Protein AF-A0A949X809-F1 (afdb_monomer_li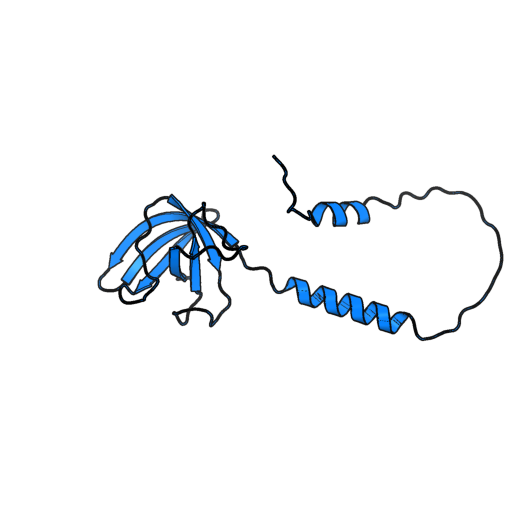te)

pLDDT: mean 71.11, std 20.95, range [29.67, 95.75]

Radius of gyration: 24.93 Å; chains: 1; bounding box: 48×77×32 Å

Secondary structure (DSSP, 8-state):
--------HHHHHHHHHS------------------TTHHHHHHHHHHHHHHGGG---EEEEEEEEEEEEETTEEEEEEEETTEEEEEEEETTSTT---PPSEEEEEEEPPTT-SSSSSEEEEEEETTS-GGGTPPPSEEEEEE--

Foldseek 3Di:
DDDDDPPPVVVVVVVVPPPDDDDDDDDDDDDDDDDDPDPVVVVVVVVVVVVVVVVPPFDKFKKWFDDWDDDPQKIWTWIAGPNDTWIWIDGNPDPFDDGDDTGMWMKTFDPQPDDDDNARKIFTHHPPADVVVVGDTNGITHTDDD

Sequence (146 aa):
MGTLSGFDWWRVIALLVTGVTATSLKPANNQVGSHGEGCMKKIVLIFSLLAAAQLMAVEKSTVTVKNTSVSGTEILVVIQESGKSLELQCTKDAPNCKSPQPGSYWMVRLPKNHGYYDCANVDLYSQTADPENGGKAFAEYCLNEK

Structure (mmCIF, N/CA/C/O backbone):
data_AF-A0A949X809-F1
#
_entry.id   AF-A0A949X809-F1
#
loop_
_atom_site.group_PDB
_atom_site.id
_atom_site.type_symbol
_atom_site.label_atom_id
_atom_site.label_alt_id
_atom_site.label_comp_id
_atom_site.label_asym_id
_atom_site.label_entity_id
_atom_site.label_seq_id
_atom_site.pdbx_PDB_ins_code
_atom_site.Cartn_x
_atom_site.Cartn_y
_atom_site.Cartn_z
_atom_site.occupancy
_atom_site.B_iso_or_equiv
_atom_site.auth_seq_id
_atom_site.auth_comp_id
_atom_site.auth_asym_id
_atom_site.auth_atom_id
_atom_site.pdbx_PDB_model_num
ATOM 1 N N . MET A 1 1 ? -27.477 -6.790 -18.418 1.00 39.94 1 MET A N 1
ATOM 2 C CA . MET A 1 1 ? -27.568 -7.592 -17.179 1.00 39.94 1 MET A CA 1
ATOM 3 C C . MET A 1 1 ? -27.137 -9.014 -17.490 1.00 39.94 1 MET A C 1
ATOM 5 O O . MET A 1 1 ? -27.673 -9.585 -18.428 1.00 39.94 1 MET A O 1
ATOM 9 N N . GLY A 1 2 ? -26.174 -9.557 -16.749 1.00 34.47 2 GLY A N 1
ATOM 10 C CA . GLY A 1 2 ? -25.698 -10.932 -16.919 1.00 34.47 2 GLY A CA 1
ATOM 11 C C . GLY A 1 2 ? -24.436 -11.168 -16.096 1.00 34.47 2 GLY A C 1
ATOM 12 O O . GLY A 1 2 ? -23.334 -11.061 -16.614 1.00 34.47 2 GLY A O 1
ATOM 13 N N . THR A 1 3 ? -24.607 -11.396 -14.796 1.00 38.44 3 THR A N 1
ATOM 14 C CA . THR A 1 3 ? -23.545 -11.717 -13.835 1.00 38.44 3 THR A CA 1
ATOM 15 C C . THR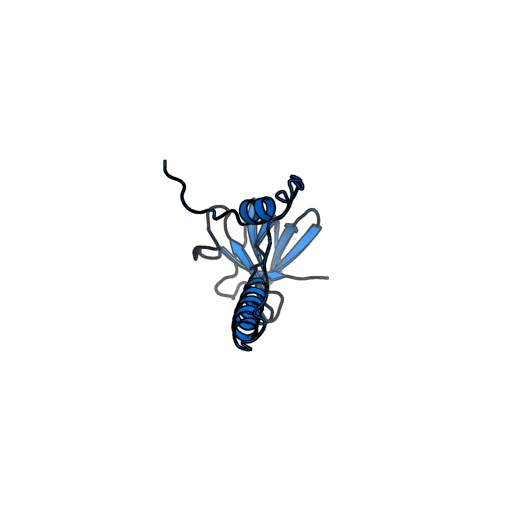 A 1 3 ? -23.171 -13.195 -13.946 1.00 38.44 3 THR A C 1
ATOM 17 O O . THR A 1 3 ? -23.966 -14.056 -13.573 1.00 38.44 3 THR A O 1
ATOM 20 N N . LEU A 1 4 ? -21.965 -13.491 -14.424 1.00 44.59 4 LEU A N 1
ATOM 21 C CA . LEU A 1 4 ? -21.345 -14.815 -14.342 1.00 44.59 4 LEU A CA 1
ATOM 22 C C . LEU A 1 4 ? -19.877 -14.645 -13.946 1.00 44.59 4 LEU A C 1
ATOM 24 O O . LEU A 1 4 ? -19.006 -14.652 -14.804 1.00 44.59 4 LEU A O 1
ATOM 28 N N . SER A 1 5 ? -19.605 -14.482 -12.654 1.00 43.25 5 SER A N 1
ATOM 29 C CA . SER A 1 5 ? -18.285 -14.762 -12.071 1.00 43.25 5 SER A CA 1
ATOM 30 C C . SER A 1 5 ? -18.372 -14.619 -10.557 1.00 43.25 5 SER A C 1
ATOM 32 O O . SER A 1 5 ? -18.262 -13.533 -9.996 1.00 43.25 5 SER A O 1
ATOM 34 N N . GLY A 1 6 ? -18.634 -15.741 -9.908 1.00 40.66 6 GLY A N 1
ATOM 35 C CA . GLY A 1 6 ? -18.692 -15.869 -8.463 1.00 40.66 6 GLY A CA 1
ATOM 36 C C . GLY A 1 6 ? -18.969 -17.326 -8.166 1.00 40.66 6 GLY A C 1
ATOM 37 O O . GLY A 1 6 ? -20.095 -17.693 -7.844 1.00 40.66 6 GLY A O 1
ATOM 38 N N . PHE A 1 7 ? -17.975 -18.185 -8.398 1.00 49.03 7 PHE A N 1
ATOM 39 C CA . PHE A 1 7 ? -18.030 -19.552 -7.897 1.00 49.03 7 PHE A CA 1
ATOM 40 C C . PHE A 1 7 ? -17.928 -19.453 -6.371 1.00 49.03 7 PHE A C 1
ATOM 42 O O . PHE A 1 7 ? -16.845 -19.394 -5.797 1.00 49.03 7 PHE A O 1
ATOM 49 N N . ASP A 1 8 ? -19.091 -19.314 -5.739 1.00 47.00 8 ASP A N 1
ATOM 50 C CA . ASP A 1 8 ? -19.265 -19.166 -4.302 1.00 47.00 8 ASP A CA 1
ATOM 51 C C . ASP A 1 8 ? -18.932 -20.503 -3.628 1.00 47.00 8 ASP A C 1
ATOM 53 O O . ASP A 1 8 ? -19.775 -21.385 -3.439 1.00 47.00 8 ASP A O 1
ATOM 57 N N . TRP A 1 9 ? -17.645 -20.683 -3.336 1.00 45.09 9 TRP A N 1
ATOM 58 C CA . TRP A 1 9 ? -17.099 -21.897 -2.731 1.00 45.09 9 TRP A CA 1
ATOM 59 C C . TRP A 1 9 ? -17.728 -22.173 -1.351 1.00 45.09 9 TRP A C 1
ATOM 61 O O . TRP A 1 9 ? -17.815 -23.326 -0.921 1.00 45.09 9 TRP A O 1
ATOM 71 N N . TRP A 1 10 ? -18.272 -21.146 -0.687 1.00 48.88 10 TRP A N 1
ATOM 72 C CA . TRP A 1 10 ? -18.984 -21.287 0.583 1.00 48.88 10 TRP A CA 1
ATOM 73 C C . TRP A 1 10 ? -20.288 -22.083 0.436 1.00 48.88 10 TRP A C 1
ATOM 75 O O . TRP A 1 10 ? -20.605 -22.913 1.293 1.00 48.88 10 TRP A O 1
ATOM 85 N N . ARG A 1 11 ? -21.021 -21.925 -0.678 1.00 51.00 11 ARG A N 1
ATOM 86 C CA . ARG A 1 11 ? -22.224 -22.741 -0.941 1.00 51.00 11 ARG A CA 1
ATOM 87 C C . ARG A 1 11 ? -21.899 -24.209 -1.211 1.00 51.00 11 ARG A C 1
ATOM 89 O O . ARG A 1 11 ? -22.687 -25.077 -0.840 1.00 51.00 11 ARG A O 1
ATOM 96 N N . VAL A 1 12 ? -20.744 -24.497 -1.810 1.00 52.47 12 VAL A N 1
ATOM 97 C CA . VAL A 1 12 ? -20.304 -25.877 -2.083 1.00 52.47 12 VAL A CA 1
ATOM 98 C C . VAL A 1 12 ? -19.894 -26.584 -0.786 1.00 52.47 12 VAL A C 1
ATOM 100 O O . VAL A 1 12 ? -20.235 -27.746 -0.580 1.00 52.47 12 VAL A O 1
ATOM 103 N N . ILE A 1 13 ? -19.249 -25.865 0.139 1.00 52.84 13 ILE A N 1
ATOM 104 C CA . ILE A 1 13 ? -18.904 -26.388 1.471 1.00 52.84 13 ILE A CA 1
ATOM 105 C C . ILE A 1 13 ? -20.168 -26.602 2.323 1.00 52.84 13 ILE A C 1
ATOM 107 O O . ILE A 1 13 ? -20.297 -27.637 2.973 1.00 52.84 13 ILE A O 1
ATOM 111 N N . ALA A 1 14 ? -21.146 -25.691 2.272 1.00 49.22 14 ALA A N 1
ATOM 112 C CA . ALA A 1 14 ? -22.399 -25.828 3.022 1.00 49.22 14 ALA A CA 1
ATOM 113 C C . ALA A 1 14 ? -23.230 -27.066 2.617 1.00 49.22 14 ALA A C 1
ATOM 115 O O . ALA A 1 14 ? -23.888 -27.673 3.468 1.00 49.22 14 ALA A O 1
ATOM 116 N N . LEU A 1 15 ? -23.161 -27.482 1.345 1.00 47.41 15 LEU A N 1
ATOM 117 C CA . LEU A 1 15 ? -23.829 -28.694 0.849 1.00 47.41 15 LEU A CA 1
ATOM 118 C C . LEU A 1 15 ? -23.185 -29.994 1.353 1.00 47.41 15 LEU A C 1
ATOM 120 O O . LEU A 1 15 ? -23.872 -31.007 1.452 1.00 47.41 15 LEU A O 1
ATOM 124 N N . LEU A 1 16 ? -21.902 -29.975 1.725 1.00 46.81 16 LEU A N 1
ATOM 125 C CA . LEU A 1 16 ? -21.219 -31.149 2.279 1.00 46.81 16 LEU A CA 1
ATOM 126 C C . LEU A 1 16 ? -21.463 -31.329 3.786 1.00 46.81 16 LEU A C 1
ATOM 128 O O . LEU A 1 16 ? -21.304 -32.433 4.297 1.00 46.81 16 LEU A O 1
ATOM 132 N N . VAL A 1 17 ? -21.888 -30.279 4.500 1.00 49.47 17 VAL A N 1
ATOM 133 C CA . VAL A 1 17 ? -22.049 -30.310 5.968 1.00 49.47 17 VAL A CA 1
ATOM 134 C C . VAL A 1 17 ? -23.477 -30.668 6.416 1.00 49.47 17 VAL A C 1
ATOM 136 O O . VAL A 1 17 ? -23.666 -31.118 7.541 1.00 49.47 17 VAL A O 1
ATOM 139 N N . THR A 1 18 ? -24.500 -30.542 5.562 1.00 48.81 18 THR A N 1
ATOM 140 C CA . THR A 1 18 ? -25.918 -30.696 5.976 1.00 48.81 18 THR A CA 1
ATOM 141 C C . THR A 1 18 ? -26.609 -32.002 5.554 1.00 48.81 18 THR A C 1
ATOM 143 O O . THR A 1 18 ? -27.812 -32.154 5.753 1.00 48.81 18 THR A O 1
ATOM 146 N N . GLY A 1 19 ? -25.879 -32.983 5.019 1.00 47.62 19 GLY A N 1
ATOM 147 C CA . GLY A 1 19 ? -26.477 -34.102 4.282 1.00 47.62 19 GLY A CA 1
ATOM 148 C C . GLY A 1 19 ? -26.340 -35.514 4.858 1.00 47.62 19 GLY A C 1
ATOM 149 O O . GLY A 1 19 ? -26.201 -36.428 4.056 1.00 47.62 19 GLY A O 1
ATOM 150 N N . VAL A 1 20 ? -26.373 -35.749 6.177 1.00 41.28 20 VAL A N 1
ATOM 151 C CA . VAL A 1 20 ? -26.570 -37.117 6.719 1.00 41.28 20 VAL A CA 1
ATOM 152 C C . VAL A 1 20 ? -27.483 -37.081 7.949 1.00 41.28 20 VAL A C 1
ATOM 154 O O . VAL A 1 20 ? -27.028 -37.123 9.088 1.00 41.28 20 VAL A O 1
ATOM 157 N N . THR A 1 21 ? -28.798 -37.020 7.732 1.00 40.56 21 THR A N 1
ATOM 158 C CA . THR A 1 21 ? -29.759 -37.563 8.705 1.00 40.56 21 THR A CA 1
ATOM 159 C C . THR A 1 21 ? -30.198 -38.933 8.209 1.00 40.56 21 THR A C 1
ATOM 161 O O . THR A 1 21 ? -30.723 -39.096 7.109 1.00 40.56 21 THR A O 1
ATOM 164 N N . ALA A 1 22 ? -29.872 -39.941 9.014 1.00 38.03 22 ALA A N 1
ATOM 165 C CA . ALA A 1 22 ? -30.079 -41.347 8.732 1.00 38.03 22 ALA A CA 1
ATOM 166 C C . ALA A 1 22 ? -31.566 -41.666 8.518 1.00 38.03 22 ALA A C 1
ATOM 168 O O . ALA A 1 22 ?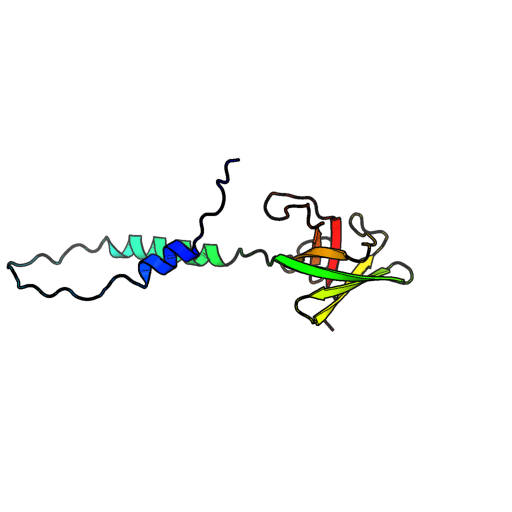 -32.370 -41.582 9.446 1.00 38.03 22 ALA A O 1
ATOM 169 N N . THR A 1 23 ? -31.924 -42.100 7.311 1.00 37.97 23 THR A N 1
ATOM 170 C CA . THR A 1 23 ? -33.149 -42.870 7.080 1.00 37.97 23 THR A CA 1
ATOM 171 C C . THR A 1 23 ? -32.810 -44.354 7.191 1.00 37.97 23 THR A C 1
ATOM 173 O O . THR A 1 23 ? -32.101 -44.933 6.373 1.00 37.97 23 THR A O 1
ATOM 176 N N . SER A 1 24 ? -33.294 -44.948 8.279 1.00 45.53 24 SER A N 1
ATOM 177 C CA . SER A 1 24 ? -33.398 -46.388 8.505 1.00 45.53 24 SER A CA 1
ATOM 178 C C . SER A 1 24 ? -34.240 -47.042 7.405 1.00 45.53 24 SER A C 1
ATOM 180 O O . SER A 1 24 ? -35.326 -46.536 7.143 1.00 45.53 24 SER A O 1
ATOM 182 N N . LEU A 1 25 ? -33.767 -48.152 6.812 1.00 36.22 25 LEU A N 1
ATOM 183 C CA . LEU A 1 25 ? -34.560 -49.314 6.357 1.00 36.22 25 LEU A CA 1
ATOM 184 C C . LEU A 1 25 ? -33.642 -50.457 5.839 1.00 36.22 25 LEU A C 1
ATOM 186 O O . LEU A 1 25 ? -33.082 -50.377 4.757 1.00 36.22 25 LEU A O 1
ATOM 190 N N . LYS A 1 26 ? -33.505 -51.489 6.690 1.00 29.67 26 LYS A N 1
ATOM 191 C CA . LYS A 1 26 ? -33.379 -52.966 6.514 1.00 29.67 26 LYS A CA 1
ATOM 192 C C . LYS A 1 26 ? -32.607 -53.607 5.307 1.00 29.67 26 LYS A C 1
ATOM 194 O O . LYS A 1 26 ? -32.703 -53.127 4.188 1.00 29.67 26 LYS A O 1
ATOM 199 N N . PRO A 1 27 ? -31.887 -54.747 5.505 1.00 50.12 27 PRO A N 1
ATOM 200 C CA . PRO A 1 27 ? -30.756 -55.172 4.672 1.00 50.12 27 PRO A CA 1
ATOM 201 C C . PRO A 1 27 ? -31.074 -56.263 3.627 1.00 50.12 27 PRO A C 1
ATOM 203 O O . PRO A 1 27 ? -31.945 -57.105 3.833 1.00 50.12 27 PRO A O 1
ATOM 206 N N . ALA A 1 28 ? -30.257 -56.319 2.571 1.00 35.88 28 ALA A N 1
ATOM 207 C CA . ALA A 1 28 ? -30.016 -57.493 1.723 1.00 35.88 28 ALA A CA 1
ATOM 208 C C . ALA A 1 28 ? -28.531 -57.447 1.309 1.00 35.88 28 ALA A C 1
ATOM 210 O O . ALA A 1 28 ? -28.088 -56.497 0.680 1.00 35.88 28 ALA A O 1
ATOM 211 N N . ASN A 1 29 ? -27.681 -58.238 1.956 1.00 39.69 29 ASN A N 1
ATOM 212 C CA . ASN A 1 29 ? -27.268 -59.584 1.557 1.00 39.69 29 ASN A CA 1
ATOM 213 C C . ASN A 1 29 ? -26.161 -59.599 0.481 1.00 39.69 29 ASN A C 1
ATOM 215 O O . ASN A 1 29 ? -26.359 -59.188 -0.654 1.00 39.69 29 ASN A O 1
ATOM 219 N N . ASN A 1 30 ? -25.066 -60.242 0.890 1.00 39.72 30 ASN A N 1
ATOM 220 C CA . ASN A 1 30 ? -24.091 -60.997 0.109 1.00 39.72 30 ASN A CA 1
ATOM 221 C C . ASN A 1 30 ? -22.783 -60.339 -0.381 1.00 39.72 30 ASN A C 1
ATOM 223 O O . ASN A 1 30 ? -22.659 -59.883 -1.508 1.00 39.72 30 ASN A O 1
ATOM 227 N N . GLN A 1 31 ? -21.796 -60.432 0.521 1.00 42.25 31 GLN A N 1
ATOM 228 C CA . GLN A 1 31 ? -20.474 -61.064 0.360 1.00 42.25 31 GLN A CA 1
ATOM 229 C C . GLN A 1 31 ? -19.486 -60.544 -0.706 1.00 42.25 31 GLN A C 1
ATOM 231 O O . GLN A 1 31 ? -19.652 -60.725 -1.904 1.00 42.25 31 GLN A O 1
ATOM 236 N N . VAL A 1 32 ? -18.339 -60.132 -0.148 1.00 36.09 32 VAL A N 1
ATOM 237 C CA . VAL A 1 32 ? -16.974 -60.585 -0.486 1.00 36.09 32 VAL A CA 1
ATOM 238 C C . VAL A 1 32 ? -16.315 -60.024 -1.740 1.00 36.09 32 VAL A C 1
ATOM 240 O O . VAL A 1 32 ? -16.704 -60.291 -2.869 1.00 36.09 32 VAL A O 1
ATOM 243 N N . GLY A 1 33 ? -15.178 -59.362 -1.503 1.00 32.62 33 GLY A N 1
ATOM 244 C CA . GLY A 1 33 ? -14.162 -59.146 -2.526 1.00 32.62 33 GLY A CA 1
ATOM 245 C C . GLY A 1 33 ? -13.176 -58.027 -2.214 1.00 32.62 33 GLY A C 1
ATOM 246 O O . GLY A 1 33 ? -13.011 -57.125 -3.023 1.00 32.62 33 GLY A O 1
ATOM 247 N N . SER A 1 34 ? -12.523 -58.060 -1.049 1.00 47.94 34 SER A N 1
ATOM 248 C CA . SER A 1 34 ? -11.303 -57.276 -0.825 1.00 47.94 34 SER A CA 1
ATOM 249 C C . SER A 1 34 ? -10.152 -57.921 -1.600 1.00 47.94 34 SER A C 1
ATOM 251 O O . SER A 1 34 ? -9.750 -59.016 -1.222 1.00 47.94 34 SER A O 1
ATOM 253 N N . HIS A 1 35 ? -9.646 -57.275 -2.658 1.00 36.97 35 HIS A N 1
ATOM 254 C CA . HIS A 1 35 ? -8.212 -57.213 -2.991 1.00 36.97 35 HIS A CA 1
ATOM 255 C C . HIS A 1 35 ? -7.968 -56.303 -4.207 1.00 36.97 35 HIS A C 1
ATOM 257 O O . HIS A 1 35 ? -8.594 -56.483 -5.249 1.00 36.97 35 HIS A O 1
ATOM 263 N N . GLY A 1 36 ? -7.032 -55.354 -4.106 1.00 37.69 36 GLY A N 1
ATOM 264 C CA . GLY A 1 36 ? -6.594 -54.565 -5.261 1.00 37.69 36 GLY A CA 1
ATOM 265 C C . GLY A 1 36 ? -5.944 -53.234 -4.902 1.00 37.69 36 GLY A C 1
ATOM 266 O O . GLY A 1 36 ? -6.497 -52.166 -5.160 1.00 37.69 36 GLY A O 1
ATOM 267 N N . GLU A 1 37 ? -4.771 -53.296 -4.286 1.00 47.31 37 GLU A N 1
ATOM 268 C CA . GLU A 1 37 ? -3.907 -52.174 -3.922 1.00 47.31 37 GLU A CA 1
ATOM 269 C C . GLU A 1 37 ? -3.580 -51.272 -5.133 1.00 47.31 37 GLU A C 1
ATOM 271 O O . GLU A 1 37 ? -2.628 -51.489 -5.874 1.00 47.31 37 GLU A O 1
ATOM 276 N N . GLY A 1 38 ? -4.375 -50.225 -5.359 1.00 44.69 38 GLY A N 1
ATOM 277 C CA . GLY A 1 38 ? -4.116 -49.274 -6.450 1.00 44.69 38 GLY A CA 1
ATOM 278 C C . GLY A 1 38 ? -4.950 -47.995 -6.417 1.00 44.69 38 GLY A C 1
ATOM 279 O O . GLY A 1 38 ? -4.552 -46.984 -6.994 1.00 44.69 38 GLY A O 1
ATOM 280 N N . CYS A 1 39 ? -6.077 -47.997 -5.699 1.00 46.94 39 CYS A N 1
ATOM 281 C CA . CYS A 1 39 ? -6.998 -46.859 -5.662 1.00 46.94 39 CYS A CA 1
ATOM 282 C C . CYS A 1 39 ? -6.652 -45.813 -4.580 1.00 46.94 39 CYS A C 1
ATOM 284 O O . CYS A 1 39 ? -7.002 -44.644 -4.725 1.00 46.94 39 CYS A O 1
ATOM 286 N N . MET A 1 40 ? -5.897 -46.189 -3.537 1.00 50.81 40 MET A N 1
ATOM 287 C CA . MET A 1 40 ? -5.515 -45.263 -2.455 1.00 50.81 40 MET A CA 1
ATOM 288 C C . MET A 1 40 ? -4.388 -44.297 -2.848 1.00 50.81 40 MET A C 1
ATOM 290 O O . MET A 1 40 ? -4.373 -43.158 -2.393 1.00 50.81 40 MET A O 1
ATOM 294 N N . LYS A 1 41 ? -3.481 -44.695 -3.753 1.00 48.53 41 LYS A N 1
ATOM 295 C CA . LYS A 1 41 ? -2.381 -43.824 -4.215 1.00 48.53 41 LYS A CA 1
ATOM 296 C C . LYS A 1 41 ? -2.887 -42.608 -5.001 1.00 48.53 41 LYS A C 1
ATOM 298 O O . LYS A 1 41 ? -2.320 -41.530 -4.884 1.00 48.53 41 LYS A O 1
ATOM 303 N N . LYS A 1 42 ? -3.968 -42.759 -5.775 1.00 50.00 42 LYS A N 1
ATOM 304 C CA . LYS A 1 42 ? -4.520 -41.677 -6.610 1.00 50.00 42 LYS A CA 1
ATOM 305 C C . LYS A 1 42 ? -5.289 -40.630 -5.800 1.00 50.00 42 LYS A C 1
ATOM 307 O O . LYS A 1 42 ? -5.229 -39.453 -6.130 1.00 50.00 42 LYS A O 1
ATOM 312 N N . ILE A 1 43 ? -5.962 -41.044 -4.725 1.00 54.81 43 ILE A N 1
ATOM 313 C CA . ILE A 1 43 ? -6.721 -40.137 -3.850 1.00 54.81 43 ILE A CA 1
ATOM 314 C C . ILE A 1 43 ? -5.771 -39.287 -2.995 1.00 54.81 43 ILE A C 1
ATOM 316 O O . ILE A 1 43 ? -5.993 -38.087 -2.852 1.00 54.81 43 ILE A O 1
ATOM 320 N N . VAL A 1 44 ? -4.669 -39.875 -2.509 1.00 57.78 44 VAL A N 1
ATOM 321 C CA . VAL A 1 44 ? -3.621 -39.134 -1.783 1.00 57.78 44 VAL A CA 1
ATOM 322 C C . VAL A 1 44 ? -3.015 -38.035 -2.661 1.00 57.78 44 VAL A C 1
ATOM 324 O O . VAL A 1 44 ? -2.868 -36.911 -2.193 1.00 57.78 44 VAL A O 1
ATOM 327 N N . LEU A 1 45 ? -2.754 -38.321 -3.944 1.00 56.09 45 LEU A N 1
ATOM 328 C CA . LEU A 1 45 ? -2.212 -37.336 -4.890 1.00 56.09 45 LEU A CA 1
ATOM 329 C C . LEU A 1 45 ? -3.151 -36.133 -5.109 1.00 56.09 45 LEU A C 1
ATOM 331 O O . LEU A 1 45 ? -2.688 -34.994 -5.181 1.00 56.09 45 LEU A O 1
ATOM 335 N N . ILE A 1 46 ? -4.467 -36.364 -5.167 1.00 58.84 46 ILE A N 1
ATOM 336 C CA . ILE A 1 46 ? -5.470 -35.301 -5.353 1.00 58.84 46 ILE A CA 1
ATOM 337 C C . ILE A 1 46 ? -5.586 -34.427 -4.093 1.00 58.84 46 ILE A C 1
ATOM 339 O O . ILE A 1 46 ? -5.623 -33.202 -4.201 1.00 58.84 46 ILE A O 1
ATOM 343 N N . PHE A 1 47 ? -5.568 -35.032 -2.899 1.00 56.41 47 PHE A N 1
ATOM 344 C CA . PHE A 1 47 ? -5.575 -34.287 -1.633 1.00 56.41 47 PHE A CA 1
ATOM 345 C C . PHE A 1 47 ? -4.303 -33.451 -1.436 1.00 56.41 47 PHE A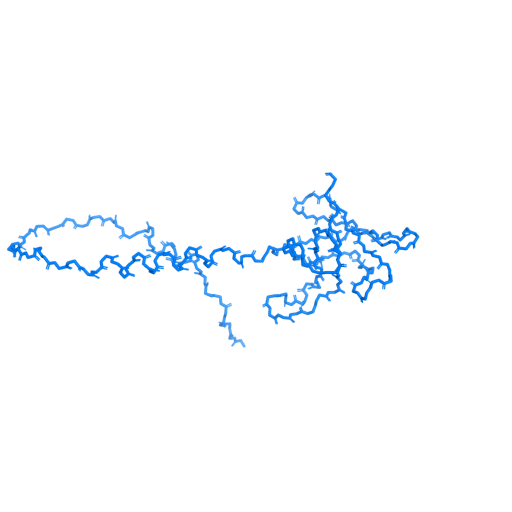 C 1
ATOM 347 O O . PHE A 1 47 ? -4.393 -32.312 -0.978 1.00 56.41 47 PHE A O 1
ATOM 354 N N . SER A 1 48 ? -3.132 -33.962 -1.834 1.00 57.12 48 SER A N 1
ATOM 355 C CA . SER A 1 48 ? -1.886 -33.187 -1.779 1.00 57.12 48 SER A CA 1
ATOM 356 C C . SER A 1 48 ? -1.879 -31.986 -2.729 1.00 57.12 48 SER A C 1
ATOM 358 O O . SER A 1 48 ? -1.316 -30.949 -2.387 1.00 57.12 48 SER A O 1
ATOM 360 N N . LEU A 1 49 ? -2.534 -32.083 -3.891 1.00 56.03 49 LEU A N 1
ATOM 361 C CA . LEU A 1 49 ? -2.586 -30.982 -4.858 1.00 56.03 49 LEU A CA 1
ATOM 362 C C . LEU A 1 49 ? -3.527 -29.854 -4.400 1.00 56.03 49 LEU A C 1
ATOM 364 O O . LEU A 1 49 ? -3.234 -28.679 -4.604 1.00 56.03 49 LEU A O 1
ATOM 368 N N . LEU A 1 50 ? -4.630 -30.199 -3.728 1.00 56.03 50 LEU A N 1
ATOM 369 C CA . LEU A 1 50 ? -5.602 -29.224 -3.226 1.00 56.03 50 LEU A CA 1
ATOM 370 C C . LEU A 1 50 ? -5.079 -28.428 -2.015 1.00 56.03 50 LEU A C 1
ATOM 372 O O . LEU A 1 50 ? -5.458 -27.274 -1.826 1.00 56.03 50 LEU A O 1
ATOM 376 N N . ALA A 1 51 ? -4.179 -29.013 -1.217 1.00 56.47 51 ALA A N 1
ATOM 377 C CA . ALA A 1 51 ? -3.540 -28.330 -0.090 1.00 56.47 51 ALA A CA 1
ATOM 378 C C . ALA A 1 51 ? -2.577 -27.212 -0.539 1.00 56.47 51 ALA A C 1
ATOM 380 O O . ALA A 1 51 ? -2.481 -26.183 0.125 1.00 56.47 51 ALA A O 1
ATOM 381 N N . ALA A 1 52 ? -1.910 -27.371 -1.688 1.00 54.66 52 ALA A N 1
ATOM 382 C CA . ALA A 1 52 ? -0.998 -26.358 -2.226 1.00 54.66 52 ALA A CA 1
ATOM 383 C C . ALA A 1 52 ? -1.725 -25.112 -2.770 1.00 54.66 52 ALA A C 1
ATOM 385 O O . ALA A 1 52 ? -1.158 -24.022 -2.777 1.00 54.66 52 ALA A O 1
ATOM 386 N N . ALA A 1 53 ? -2.987 -25.249 -3.192 1.00 56.38 53 ALA A N 1
ATOM 387 C CA . ALA A 1 53 ? -3.763 -24.147 -3.762 1.00 56.38 53 ALA A CA 1
ATOM 388 C C . ALA A 1 53 ? -4.206 -23.098 -2.723 1.00 56.38 53 ALA A C 1
ATOM 390 O O . ALA A 1 53 ? -4.531 -21.975 -3.096 1.00 56.38 53 ALA A O 1
ATOM 391 N N . GLN A 1 54 ? -4.201 -23.432 -1.426 1.00 52.09 54 GLN A N 1
ATOM 392 C CA . GLN A 1 54 ? -4.665 -22.517 -0.372 1.00 52.09 54 GLN A CA 1
ATOM 393 C C . GLN A 1 54 ? -3.638 -21.438 0.011 1.00 52.09 54 GLN A C 1
ATOM 395 O O . GLN A 1 54 ? -3.986 -20.483 0.696 1.00 52.09 54 GLN A O 1
ATOM 400 N N . LEU A 1 55 ? -2.382 -21.560 -0.433 1.00 53.81 55 LEU A N 1
ATOM 401 C CA . LEU A 1 55 ? -1.296 -20.641 -0.062 1.00 53.81 55 LEU A CA 1
ATOM 402 C C . LEU A 1 55 ? -1.204 -19.379 -0.939 1.00 53.81 55 LEU A C 1
ATOM 404 O O . LEU A 1 55 ? -0.368 -18.524 -0.671 1.00 53.81 55 LEU A O 1
ATOM 408 N N . MET A 1 56 ? -2.059 -19.237 -1.956 1.00 54.88 56 MET A N 1
ATOM 409 C CA . MET A 1 56 ? -2.048 -18.098 -2.889 1.00 54.88 56 MET A CA 1
ATOM 410 C C . MET A 1 56 ? -3.192 -17.108 -2.620 1.00 54.88 56 MET A C 1
ATOM 412 O O . MET A 1 56 ? -3.747 -16.524 -3.548 1.00 54.88 56 MET A O 1
ATOM 416 N N . ALA A 1 57 ? -3.591 -16.937 -1.359 1.00 60.34 57 ALA A N 1
ATOM 417 C CA . ALA A 1 57 ? -4.531 -15.884 -0.999 1.00 60.34 57 ALA A CA 1
ATOM 418 C C . ALA A 1 57 ? -3.784 -14.541 -0.973 1.00 60.34 57 ALA A C 1
ATOM 420 O O . ALA A 1 57 ? -3.063 -14.241 -0.025 1.00 60.34 57 ALA A O 1
ATOM 421 N N . VAL A 1 58 ? -3.935 -13.747 -2.036 1.00 64.50 58 VAL A N 1
ATOM 422 C CA . VAL A 1 58 ? -3.509 -12.343 -2.045 1.00 64.50 58 VAL A CA 1
ATOM 423 C C . VAL A 1 58 ? -4.353 -11.597 -1.014 1.00 64.50 58 VAL A C 1
ATOM 425 O O . VAL A 1 58 ? -5.577 -11.523 -1.133 1.00 64.50 58 VAL A O 1
ATOM 428 N N . GLU A 1 59 ? -3.711 -11.084 0.034 1.00 75.25 59 GLU A N 1
ATOM 429 C CA . GLU A 1 59 ? -4.403 -10.433 1.143 1.00 75.25 59 GLU A CA 1
ATOM 430 C C . GLU A 1 59 ? -4.856 -9.028 0.718 1.00 75.25 59 GLU A C 1
ATOM 432 O O . GLU A 1 59 ? -4.092 -8.060 0.741 1.00 75.25 59 GLU A O 1
ATOM 437 N N . LYS A 1 60 ? -6.114 -8.947 0.268 1.00 86.06 60 LYS A N 1
ATOM 438 C CA . LYS A 1 60 ? -6.806 -7.720 -0.137 1.00 86.06 60 LYS A CA 1
ATOM 439 C C . LYS A 1 60 ? -7.675 -7.203 1.003 1.00 86.06 60 LYS A C 1
ATOM 441 O O . LYS A 1 60 ? -8.516 -7.930 1.533 1.00 86.06 60 LYS A O 1
ATOM 446 N N . SER A 1 61 ? -7.540 -5.923 1.323 1.00 89.75 61 SER A N 1
ATOM 447 C CA . SER A 1 61 ? -8.332 -5.252 2.351 1.00 89.75 61 SER A CA 1
ATOM 448 C C . SER A 1 61 ? -8.798 -3.867 1.901 1.00 89.75 61 SER A C 1
ATOM 450 O O . SER A 1 61 ? -8.193 -3.218 1.047 1.00 89.75 61 SER A O 1
ATOM 452 N N . THR A 1 62 ? -9.918 -3.399 2.456 1.00 92.75 62 THR A N 1
ATOM 453 C CA . THR A 1 62 ? -10.359 -2.009 2.275 1.00 92.75 62 THR A CA 1
ATOM 454 C C . THR A 1 62 ? -9.688 -1.134 3.319 1.00 92.75 62 THR A C 1
ATOM 456 O O . THR A 1 62 ? -9.803 -1.401 4.517 1.00 92.75 62 THR A O 1
ATOM 459 N N . VAL A 1 63 ? -9.067 -0.042 2.883 1.00 94.31 63 VAL A N 1
ATOM 460 C CA . VAL A 1 63 ? -8.434 0.933 3.773 1.00 94.31 63 VAL A CA 1
ATOM 461 C C . VAL A 1 63 ? -8.955 2.335 3.503 1.00 94.31 63 VAL A C 1
ATOM 463 O O . VAL A 1 63 ? -9.393 2.663 2.401 1.00 94.31 63 VAL A O 1
ATOM 466 N N . THR A 1 64 ? -8.915 3.186 4.524 1.00 95.75 64 THR A N 1
ATOM 467 C CA . THR A 1 64 ? -9.246 4.609 4.392 1.00 95.75 64 THR A CA 1
ATOM 468 C C . THR A 1 64 ? -7.999 5.452 4.600 1.00 95.75 64 THR A C 1
ATOM 470 O O . THR A 1 64 ? -7.470 5.493 5.706 1.00 95.75 64 THR A O 1
ATOM 473 N N . VAL A 1 65 ? -7.559 6.170 3.571 1.00 95.31 65 VAL A N 1
ATOM 474 C CA . VAL A 1 65 ? -6.524 7.200 3.691 1.00 95.31 65 VAL A CA 1
ATOM 475 C C . VAL A 1 65 ? -7.095 8.362 4.498 1.00 95.31 65 VAL A C 1
ATOM 477 O O . VAL A 1 65 ? -8.119 8.941 4.129 1.00 95.31 65 VAL A O 1
ATOM 480 N N . LYS A 1 66 ? -6.446 8.692 5.614 1.00 95.06 66 LYS A N 1
ATOM 481 C CA . LYS A 1 66 ? -6.834 9.796 6.501 1.00 95.06 66 LYS A CA 1
ATOM 482 C C . LYS A 1 66 ? -6.069 11.062 6.180 1.00 95.06 66 LYS A C 1
ATOM 484 O O . LYS A 1 66 ? -6.663 12.132 6.107 1.00 95.06 66 LYS A O 1
ATOM 489 N N . ASN A 1 67 ? -4.759 10.929 6.021 1.00 93.31 67 ASN A N 1
ATOM 490 C CA . ASN A 1 67 ? -3.878 12.053 5.782 1.00 93.31 67 ASN A CA 1
ATOM 491 C C . ASN A 1 67 ? -2.664 11.618 4.970 1.00 93.31 67 ASN A C 1
ATOM 493 O O . ASN A 1 67 ? -2.192 10.491 5.117 1.00 93.31 67 ASN A O 1
ATOM 497 N N . THR A 1 68 ? -2.133 12.553 4.193 1.00 92.81 68 THR A N 1
ATOM 498 C CA . THR A 1 68 ? -0.870 12.386 3.485 1.00 92.81 68 THR A CA 1
ATOM 499 C C . THR A 1 68 ? 0.028 13.560 3.838 1.00 92.81 68 THR A C 1
ATOM 501 O O . THR A 1 68 ? -0.348 14.715 3.653 1.00 92.81 68 THR A O 1
ATOM 504 N N . SER A 1 69 ? 1.206 13.261 4.371 1.00 91.75 69 SER A N 1
ATOM 505 C CA . SER A 1 69 ? 2.232 14.235 4.720 1.00 91.75 69 SER A CA 1
ATOM 506 C C . SER A 1 69 ? 3.460 14.027 3.852 1.00 91.75 69 SER A C 1
ATOM 508 O O . SER A 1 69 ? 3.763 12.922 3.408 1.00 91.75 69 SER A O 1
ATOM 510 N N . VAL A 1 70 ? 4.184 15.110 3.620 1.00 90.56 70 VAL A N 1
ATOM 511 C CA . VAL A 1 70 ? 5.401 15.107 2.827 1.00 90.56 70 VAL A CA 1
ATOM 512 C C . VAL A 1 70 ? 6.536 15.618 3.700 1.00 90.56 70 VAL A C 1
ATOM 514 O O . VAL A 1 70 ? 6.550 16.790 4.073 1.00 90.56 70 VAL A O 1
ATOM 517 N N . SER A 1 71 ? 7.497 14.747 3.991 1.00 86.31 71 SER A N 1
ATOM 518 C CA . SER A 1 71 ? 8.630 15.024 4.874 1.00 86.31 71 SER A CA 1
ATOM 519 C C . SER A 1 71 ? 9.928 14.813 4.102 1.00 86.31 71 SER A C 1
ATOM 521 O O . SER A 1 71 ? 10.372 13.688 3.902 1.00 86.31 71 SER A O 1
ATOM 523 N N . GLY A 1 72 ? 10.538 15.898 3.620 1.00 87.31 72 GLY A N 1
ATOM 524 C CA . GLY A 1 72 ? 11.766 15.805 2.824 1.00 87.31 72 GLY A CA 1
ATOM 525 C C . GLY A 1 72 ? 11.543 15.042 1.513 1.00 87.31 72 GLY A C 1
ATOM 526 O O . GLY A 1 72 ? 10.787 15.505 0.654 1.00 87.31 72 GLY A O 1
ATOM 527 N N . THR A 1 73 ? 12.197 13.891 1.350 1.00 87.88 73 THR A N 1
ATOM 528 C CA . THR A 1 73 ? 12.080 12.997 0.181 1.00 87.88 73 THR A CA 1
ATOM 529 C C . THR A 1 73 ? 11.051 11.881 0.366 1.00 87.88 73 THR A C 1
ATOM 531 O O . THR A 1 73 ? 10.772 11.153 -0.584 1.00 87.88 73 THR A O 1
ATOM 534 N N . GLU A 1 74 ? 10.433 11.774 1.542 1.00 89.81 74 GLU A N 1
ATOM 535 C CA . GLU A 1 74 ? 9.456 10.736 1.861 1.00 89.81 74 GLU A CA 1
ATOM 536 C C . GLU A 1 74 ? 8.030 11.296 1.863 1.00 89.81 74 GLU A C 1
ATOM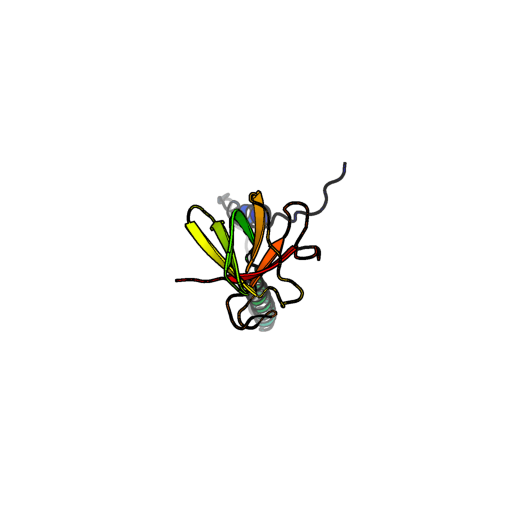 538 O O . GLU A 1 74 ? 7.760 12.431 2.274 1.00 89.81 74 GLU A O 1
ATOM 543 N N . ILE A 1 75 ? 7.099 10.484 1.377 1.00 92.25 75 ILE A N 1
ATOM 544 C CA . ILE A 1 75 ? 5.661 10.691 1.495 1.00 92.25 75 ILE A CA 1
ATOM 545 C C . ILE A 1 75 ? 5.162 9.704 2.542 1.00 92.25 75 ILE A C 1
ATOM 547 O O . ILE A 1 75 ? 5.258 8.497 2.335 1.00 92.25 75 ILE A O 1
ATOM 551 N N . LEU A 1 76 ? 4.620 10.225 3.641 1.00 93.38 76 LEU A N 1
ATOM 552 C CA . LEU A 1 76 ? 3.943 9.445 4.670 1.00 93.38 76 LEU A CA 1
ATOM 553 C C . LEU A 1 76 ? 2.438 9.475 4.422 1.00 93.38 76 LEU A C 1
ATOM 555 O O . LEU A 1 76 ? 1.841 10.545 4.314 1.00 93.38 76 LEU A O 1
ATOM 559 N N . VAL A 1 77 ? 1.806 8.312 4.399 1.00 94.69 77 VAL A N 1
ATOM 560 C CA . VAL A 1 77 ? 0.359 8.164 4.261 1.00 94.69 77 VAL A CA 1
ATOM 561 C C . VAL A 1 77 ? -0.172 7.463 5.501 1.00 94.69 77 VAL A C 1
ATOM 563 O O . VAL A 1 77 ? 0.183 6.324 5.786 1.00 94.69 77 VAL A O 1
ATOM 566 N N . VAL A 1 78 ? -1.051 8.134 6.238 1.00 94.38 78 VAL A N 1
ATOM 567 C CA . VAL A 1 78 ? -1.741 7.537 7.382 1.00 94.38 78 VAL A CA 1
ATOM 568 C C . VAL A 1 78 ? -3.038 6.925 6.880 1.00 94.38 78 VAL A C 1
ATOM 570 O O . VAL A 1 78 ? -3.924 7.637 6.391 1.00 94.38 78 VAL A O 1
ATOM 573 N N . ILE A 1 79 ? -3.163 5.610 7.017 1.00 95.00 79 ILE A N 1
ATOM 574 C CA . ILE A 1 79 ? -4.358 4.857 6.640 1.00 95.00 79 ILE A CA 1
ATOM 575 C C . ILE A 1 79 ? -5.049 4.283 7.872 1.00 95.00 79 ILE A C 1
ATOM 577 O O . ILE A 1 79 ? -4.435 4.081 8.916 1.00 95.00 79 ILE A O 1
ATOM 581 N N . GLN A 1 80 ? -6.337 3.991 7.738 1.00 94.31 80 GLN A N 1
ATOM 582 C CA . GLN A 1 80 ? -7.100 3.221 8.704 1.00 94.31 80 GLN A CA 1
ATOM 583 C C . GLN A 1 80 ? -7.560 1.908 8.072 1.00 94.31 80 GLN A C 1
ATOM 585 O O . GLN A 1 80 ? -8.290 1.919 7.080 1.00 94.31 80 GLN A O 1
ATOM 590 N N . GLU A 1 81 ? -7.161 0.793 8.673 1.00 92.00 81 GLU A N 1
ATOM 591 C CA . GLU A 1 81 ? -7.556 -0.562 8.294 1.00 92.00 81 GLU A CA 1
ATOM 592 C C . GLU A 1 81 ? -8.216 -1.236 9.500 1.00 92.00 81 GLU A C 1
ATOM 594 O O . GLU A 1 81 ? -7.619 -1.332 10.571 1.00 92.00 81 GLU A O 1
ATOM 599 N N . SER A 1 82 ? -9.465 -1.686 9.354 1.00 89.12 82 SER A N 1
ATOM 600 C CA . SER A 1 82 ? -10.192 -2.406 10.418 1.00 89.12 82 SER A CA 1
ATOM 601 C C . SER A 1 82 ? -10.157 -1.705 11.791 1.00 89.12 82 SER A C 1
ATOM 603 O O . SER A 1 82 ? -10.065 -2.343 12.837 1.00 89.12 82 SER A O 1
ATOM 605 N N . GLY A 1 83 ? -10.191 -0.367 11.787 1.00 88.94 83 GLY A N 1
ATOM 606 C CA . GLY A 1 83 ? -10.138 0.473 12.989 1.00 88.94 83 GLY A CA 1
ATOM 607 C C . GLY A 1 83 ? -8.731 0.817 13.494 1.00 88.94 83 GLY A C 1
ATOM 608 O O . GLY A 1 83 ? -8.608 1.734 14.304 1.00 88.94 83 GLY A O 1
ATOM 609 N N . LYS A 1 84 ? -7.675 0.172 12.987 1.00 91.00 84 LYS A N 1
ATOM 610 C CA . LYS A 1 84 ? -6.275 0.453 13.335 1.00 91.00 84 LYS A CA 1
ATOM 611 C C . LYS A 1 84 ? -5.683 1.494 12.391 1.00 91.00 84 LYS A C 1
ATOM 613 O O . LYS A 1 84 ? -5.923 1.433 11.188 1.00 91.00 84 LYS A O 1
ATOM 618 N N . SER A 1 85 ? -4.906 2.429 12.930 1.00 92.19 85 SER A N 1
ATOM 619 C CA . SER A 1 85 ? -4.129 3.367 12.118 1.00 92.19 85 SER A CA 1
ATOM 620 C C . SER A 1 85 ? -2.779 2.750 11.772 1.00 92.19 85 SER A C 1
ATOM 622 O O . SER A 1 85 ? -2.066 2.316 12.673 1.00 92.19 85 SER A O 1
ATOM 624 N N . LEU A 1 86 ? -2.442 2.726 10.487 1.00 92.38 86 LEU A N 1
ATOM 625 C CA . LEU A 1 86 ? -1.155 2.267 9.968 1.00 92.38 86 LEU A CA 1
ATOM 626 C C . LEU A 1 86 ? -0.489 3.410 9.199 1.00 92.38 86 LEU A C 1
ATOM 628 O O . LEU A 1 86 ? -1.170 4.280 8.647 1.00 92.38 86 LEU A O 1
ATOM 632 N N . GLU A 1 87 ? 0.838 3.399 9.157 1.00 93.12 87 GLU A N 1
ATOM 633 C CA . GLU A 1 87 ? 1.632 4.370 8.410 1.00 93.12 87 GLU A CA 1
ATOM 634 C C . GLU A 1 87 ? 2.257 3.675 7.200 1.00 93.12 87 GLU A C 1
ATOM 636 O O . GLU A 1 87 ? 2.915 2.644 7.329 1.00 93.12 87 GLU A O 1
ATOM 641 N N . LEU A 1 88 ? 2.036 4.236 6.016 1.00 92.88 88 LEU A N 1
ATOM 642 C CA . LEU A 1 88 ? 2.690 3.827 4.782 1.00 92.88 88 LEU A CA 1
ATOM 643 C C . LEU A 1 88 ? 3.708 4.890 4.389 1.00 92.88 88 LEU A C 1
ATOM 645 O O . LEU A 1 88 ? 3.455 6.081 4.574 1.00 92.88 88 LEU A O 1
ATOM 649 N N . GLN A 1 89 ? 4.824 4.480 3.802 1.00 92.12 89 GLN A N 1
ATOM 650 C CA . GLN A 1 89 ? 5.835 5.404 3.305 1.00 92.12 89 GLN A CA 1
ATOM 651 C C . GLN A 1 89 ? 6.258 5.069 1.878 1.00 92.12 89 GLN A C 1
ATOM 653 O O . GLN A 1 89 ? 6.372 3.904 1.509 1.00 92.12 89 GLN A O 1
ATOM 658 N N . CYS A 1 90 ? 6.509 6.085 1.063 1.00 91.62 90 CYS A N 1
ATOM 659 C CA . CYS A 1 90 ? 7.186 5.914 -0.218 1.00 91.62 90 CYS A CA 1
ATOM 660 C C . CYS A 1 90 ? 8.145 7.077 -0.475 1.00 91.62 90 CYS A C 1
ATOM 662 O O . CYS A 1 90 ? 7.924 8.197 -0.010 1.00 91.62 90 CYS A O 1
ATOM 664 N N . THR A 1 91 ? 9.223 6.825 -1.212 1.00 90.12 91 THR A N 1
ATOM 665 C CA . THR A 1 91 ? 10.194 7.859 -1.587 1.00 90.12 91 THR A CA 1
ATOM 666 C C . THR A 1 91 ? 9.745 8.533 -2.878 1.00 90.12 91 THR A C 1
ATOM 668 O O . THR A 1 91 ? 9.410 7.853 -3.844 1.00 90.12 91 THR A O 1
ATOM 671 N N . LYS A 1 92 ? 9.757 9.869 -2.928 1.00 86.81 92 LYS A N 1
ATOM 672 C CA . LYS A 1 92 ? 9.264 10.656 -4.076 1.00 86.81 92 LYS A CA 1
ATOM 673 C C . LYS A 1 92 ? 9.913 10.306 -5.411 1.00 86.81 92 LYS A C 1
ATOM 675 O O . LYS A 1 92 ? 9.262 10.427 -6.441 1.00 86.81 92 LYS A O 1
ATOM 680 N N . ASP A 1 93 ? 11.179 9.909 -5.383 1.00 83.50 93 ASP A N 1
ATOM 681 C CA . ASP A 1 93 ? 11.949 9.584 -6.584 1.00 83.50 93 ASP A CA 1
ATOM 682 C C . ASP A 1 93 ? 11.634 8.177 -7.125 1.00 83.50 93 ASP A C 1
ATOM 684 O O . ASP A 1 93 ? 12.086 7.810 -8.209 1.00 83.50 93 ASP A O 1
ATOM 688 N N . ALA A 1 94 ? 10.841 7.381 -6.395 1.00 84.00 94 ALA A N 1
ATOM 689 C CA . ALA A 1 94 ? 10.409 6.067 -6.842 1.00 84.00 94 ALA A CA 1
ATOM 690 C C . ALA A 1 94 ? 9.303 6.181 -7.912 1.00 84.00 94 ALA A C 1
ATOM 692 O O . ALA A 1 94 ? 8.359 6.962 -7.757 1.00 84.00 94 ALA A O 1
ATOM 693 N N . PRO A 1 95 ? 9.345 5.351 -8.971 1.00 79.75 95 PRO A N 1
ATOM 694 C CA . PRO A 1 95 ? 8.466 5.481 -10.140 1.00 79.75 95 PRO A CA 1
ATOM 695 C C . PRO A 1 95 ? 6.969 5.321 -9.829 1.00 79.75 95 PRO A C 1
ATOM 697 O O . PRO A 1 95 ? 6.130 5.859 -10.551 1.00 79.75 95 PRO A O 1
ATOM 700 N N . ASN A 1 96 ? 6.631 4.615 -8.746 1.00 84.56 96 ASN A N 1
ATOM 701 C CA . ASN A 1 96 ? 5.257 4.318 -8.339 1.00 84.56 96 ASN A CA 1
ATOM 702 C C . ASN A 1 96 ? 4.864 4.974 -7.002 1.00 84.56 96 ASN A C 1
ATOM 704 O O . ASN A 1 96 ? 3.902 4.540 -6.378 1.00 84.56 96 ASN A O 1
ATOM 708 N N . CYS A 1 97 ? 5.568 6.018 -6.550 1.00 88.94 97 CYS A N 1
ATOM 709 C CA . CYS A 1 97 ? 5.197 6.763 -5.343 1.00 88.94 97 CYS A CA 1
ATOM 710 C C . CYS A 1 97 ? 4.256 7.926 -5.687 1.00 88.94 97 CYS A C 1
ATOM 712 O O . CYS A 1 97 ? 4.574 8.785 -6.512 1.00 88.94 97 CYS A O 1
ATOM 714 N N . LYS A 1 98 ? 3.079 7.978 -5.051 1.00 90.88 98 LYS A N 1
ATOM 715 C CA . LYS A 1 98 ? 2.115 9.081 -5.216 1.00 90.88 98 LYS A CA 1
ATOM 716 C C . LYS A 1 98 ? 1.586 9.564 -3.875 1.00 90.88 98 LYS A C 1
ATOM 718 O O . LYS A 1 98 ? 1.636 8.849 -2.881 1.00 90.88 98 LYS A O 1
ATOM 723 N N . SER A 1 99 ? 1.032 10.773 -3.867 1.00 91.50 99 SER A N 1
ATOM 724 C CA . SER A 1 99 ? 0.303 11.330 -2.726 1.00 91.50 99 SER A CA 1
ATOM 725 C C . SER A 1 99 ? -1.200 11.074 -2.912 1.00 91.50 99 SER A C 1
ATOM 727 O O . SER A 1 99 ? -1.820 11.744 -3.744 1.00 91.50 99 SER A O 1
ATOM 729 N N . PRO A 1 100 ? -1.798 10.080 -2.226 1.00 92.00 100 PRO A N 1
ATOM 730 C CA . PRO A 1 100 ? -3.220 9.803 -2.347 1.00 92.00 100 PRO A CA 1
ATOM 731 C C . PRO A 1 100 ? -4.016 10.872 -1.598 1.00 92.00 100 PRO A C 1
ATOM 733 O O . PRO A 1 100 ? -3.603 11.358 -0.541 1.00 92.00 100 PRO A O 1
ATOM 736 N N . GLN A 1 101 ? -5.183 11.227 -2.133 1.00 92.88 101 GLN A N 1
ATOM 737 C CA . GLN A 1 101 ? -6.133 12.069 -1.408 1.00 92.88 101 GLN A CA 1
ATOM 738 C C . GLN A 1 101 ? -6.857 11.251 -0.328 1.00 92.88 101 GLN A C 1
ATOM 740 O O . GLN A 1 101 ? -7.042 10.043 -0.520 1.00 92.88 101 GLN A O 1
ATOM 745 N N . PRO A 1 102 ? -7.315 11.886 0.769 1.00 94.38 102 PRO A N 1
ATOM 746 C CA . PRO A 1 102 ? -8.150 11.227 1.764 1.00 94.38 102 PRO A CA 1
ATOM 747 C C . PRO A 1 102 ? -9.381 10.582 1.126 1.00 94.38 102 PRO A C 1
ATOM 749 O O . PRO A 1 102 ? -10.078 11.202 0.325 1.00 94.38 102 PRO A O 1
ATOM 752 N N . GLY A 1 103 ? -9.642 9.325 1.467 1.00 94.06 103 GLY A N 1
ATOM 753 C CA . GLY A 1 103 ? -10.668 8.537 0.795 1.00 94.06 103 GLY A CA 1
ATOM 754 C C . GLY A 1 103 ? -10.491 7.044 1.011 1.00 94.06 103 GLY A C 1
ATOM 755 O O . GLY A 1 103 ? -9.593 6.609 1.729 1.00 94.06 103 GLY A O 1
ATOM 756 N N . SER A 1 104 ? -11.370 6.253 0.404 1.00 94.44 104 SER A N 1
ATOM 757 C CA . SER A 1 104 ? -11.313 4.795 0.503 1.00 94.44 104 SER A CA 1
ATOM 758 C C . SER A 1 104 ? -10.578 4.186 -0.689 1.00 94.44 104 SER A C 1
ATOM 760 O O . SER A 1 104 ? -10.787 4.600 -1.828 1.00 94.44 104 SER A O 1
ATOM 762 N N . TYR A 1 105 ? -9.741 3.190 -0.414 1.00 94.75 105 TYR A N 1
ATOM 763 C CA . TYR A 1 105 ? -8.886 2.503 -1.380 1.00 94.75 105 TYR A CA 1
ATOM 764 C C . TYR A 1 105 ? -8.885 1.002 -1.092 1.00 94.75 105 TYR A C 1
ATOM 766 O O . TYR A 1 105 ? -9.199 0.569 0.021 1.00 94.75 105 TYR A O 1
ATOM 774 N N . TRP A 1 106 ? -8.516 0.210 -2.094 1.00 93.19 106 TRP A N 1
ATOM 775 C CA . TRP A 1 106 ? -8.106 -1.169 -1.859 1.00 93.19 106 TRP A CA 1
ATOM 776 C C . TRP A 1 106 ? -6.620 -1.184 -1.534 1.00 93.19 106 TRP A C 1
ATOM 778 O O . TRP A 1 106 ? -5.839 -0.507 -2.199 1.00 93.19 106 TRP A O 1
ATOM 788 N N . MET A 1 107 ? -6.245 -1.960 -0.530 1.00 92.50 107 MET A N 1
ATOM 789 C CA . MET A 1 107 ? -4.863 -2.274 -0.216 1.00 92.50 107 MET A CA 1
ATOM 790 C C . MET A 1 107 ? -4.632 -3.749 -0.490 1.00 92.50 107 MET A C 1
ATOM 792 O O . MET A 1 107 ? -5.450 -4.593 -0.124 1.00 92.50 107 MET A O 1
ATOM 796 N N . VAL A 1 108 ? -3.517 -4.050 -1.139 1.00 90.75 108 VAL A N 1
ATOM 797 C CA . VAL A 1 108 ? -3.049 -5.414 -1.341 1.00 90.75 108 VAL A CA 1
ATOM 798 C C . VAL A 1 108 ? -1.681 -5.537 -0.700 1.00 90.75 108 VAL A C 1
ATOM 800 O O . VAL A 1 108 ? -0.771 -4.782 -1.041 1.00 90.75 108 VAL A O 1
ATOM 803 N N . ARG A 1 109 ? -1.538 -6.481 0.232 1.00 89.12 109 ARG A N 1
ATOM 804 C CA . ARG A 1 109 ? -0.233 -6.820 0.804 1.00 89.12 109 ARG A CA 1
ATOM 805 C C . ARG A 1 109 ? 0.510 -7.743 -0.149 1.00 89.12 109 ARG A C 1
ATOM 807 O O . ARG A 1 109 ? -0.005 -8.798 -0.524 1.00 89.12 109 ARG A O 1
ATOM 814 N N . LEU A 1 110 ? 1.715 -7.342 -0.536 1.00 83.81 110 LEU A N 1
ATOM 815 C CA . LEU A 1 110 ? 2.594 -8.161 -1.357 1.00 83.81 110 LEU A CA 1
ATOM 816 C C . LEU A 1 110 ? 3.402 -9.126 -0.469 1.00 83.81 110 LEU A C 1
ATOM 818 O O . LEU A 1 110 ? 3.661 -8.830 0.703 1.00 83.81 110 LEU A O 1
ATOM 822 N N . PRO A 1 111 ? 3.811 -10.295 -0.996 1.00 78.31 111 PRO A N 1
ATOM 823 C CA . PRO A 1 111 ? 4.719 -11.190 -0.288 1.00 78.31 111 PRO A CA 1
ATOM 824 C C . PRO A 1 111 ? 6.037 -10.489 0.070 1.00 78.31 111 PRO A C 1
ATOM 826 O O . PRO A 1 111 ? 6.461 -9.546 -0.595 1.00 78.31 111 PRO A O 1
ATOM 829 N N . LYS A 1 112 ? 6.741 -10.990 1.090 1.00 70.12 112 LYS A N 1
ATOM 830 C CA . LYS A 1 112 ? 8.076 -10.476 1.435 1.00 70.12 112 LYS A CA 1
ATOM 831 C C . LYS A 1 112 ? 9.029 -10.594 0.234 1.00 70.12 112 LYS A C 1
ATOM 833 O O . LYS A 1 112 ? 9.024 -11.619 -0.447 1.00 70.12 112 LYS A O 1
ATOM 838 N N . ASN A 1 113 ? 9.872 -9.577 0.034 1.00 68.25 113 ASN A N 1
ATOM 839 C CA . ASN A 1 113 ? 10.814 -9.439 -1.090 1.00 68.25 113 ASN A CA 1
ATOM 840 C C . ASN A 1 113 ? 10.160 -9.248 -2.475 1.00 68.25 113 ASN A C 1
ATOM 842 O O . ASN A 1 113 ? 10.784 -9.549 -3.493 1.00 68.25 113 ASN A O 1
ATOM 846 N N . HIS A 1 114 ? 8.912 -8.775 -2.534 1.00 68.69 114 HIS A N 1
ATOM 847 C CA . HIS A 1 114 ? 8.270 -8.351 -3.778 1.00 68.69 114 HIS A CA 1
ATOM 848 C C . HIS A 1 114 ? 8.082 -6.834 -3.810 1.00 68.69 114 HIS A C 1
ATOM 850 O O . HIS A 1 114 ? 7.589 -6.257 -2.848 1.00 68.69 114 HIS A O 1
ATOM 856 N N . GLY A 1 115 ? 8.405 -6.224 -4.953 1.00 71.38 115 GLY A N 1
ATOM 857 C CA . GLY A 1 115 ? 8.225 -4.794 -5.212 1.00 71.38 115 GLY A CA 1
ATOM 858 C C . GLY A 1 115 ? 9.541 -4.014 -5.247 1.00 71.38 115 GLY A C 1
ATOM 859 O O . GLY A 1 115 ? 10.616 -4.585 -5.415 1.00 71.38 115 GLY A O 1
ATOM 860 N N . TYR A 1 116 ? 9.433 -2.693 -5.158 1.00 70.44 116 TYR A N 1
ATOM 861 C CA . TYR A 1 116 ? 10.525 -1.725 -5.225 1.00 70.44 116 TYR A CA 1
ATOM 862 C C . TYR A 1 116 ? 11.289 -1.574 -3.900 1.00 70.44 116 TYR A C 1
ATOM 864 O O . TYR A 1 116 ? 12.486 -1.300 -3.911 1.00 70.44 116 TYR A O 1
ATOM 872 N N . TYR A 1 117 ? 10.605 -1.734 -2.765 1.00 70.38 117 TYR A N 1
ATOM 873 C CA . TYR A 1 117 ? 11.180 -1.588 -1.422 1.00 70.38 117 TYR A CA 1
ATOM 874 C C . TYR A 1 117 ? 11.556 -2.933 -0.770 1.00 70.38 117 TYR A C 1
ATOM 876 O O . TYR A 1 117 ? 10.925 -3.952 -1.033 1.00 70.38 117 TYR A O 1
ATOM 884 N N . ASP A 1 118 ? 12.545 -2.919 0.133 1.00 75.19 118 ASP A N 1
ATOM 885 C CA . ASP A 1 118 ? 12.986 -4.069 0.952 1.00 75.19 118 ASP A CA 1
ATOM 886 C C . ASP A 1 118 ? 12.113 -4.295 2.210 1.00 75.19 118 ASP A C 1
ATOM 888 O O . ASP A 1 118 ? 12.599 -4.703 3.267 1.00 75.19 118 ASP A O 1
ATOM 892 N N . CYS A 1 119 ? 10.819 -3.983 2.151 1.00 77.69 119 CYS A N 1
ATOM 893 C CA . CYS A 1 119 ? 9.937 -4.038 3.317 1.00 77.69 119 CYS A CA 1
ATOM 894 C C . CYS A 1 119 ? 8.636 -4.799 3.030 1.00 77.69 119 CYS A C 1
ATOM 896 O O . CYS A 1 119 ? 8.549 -5.592 2.094 1.00 77.69 119 CYS A O 1
ATOM 898 N N . ALA A 1 120 ? 7.629 -4.641 3.893 1.00 80.12 120 ALA A N 1
ATOM 899 C CA . ALA A 1 120 ? 6.294 -5.163 3.630 1.00 80.12 120 ALA A CA 1
ATOM 900 C C . ALA A 1 120 ? 5.604 -4.258 2.596 1.00 80.12 120 ALA A C 1
ATOM 902 O O . ALA A 1 120 ? 4.931 -3.290 2.958 1.00 80.12 120 ALA A O 1
ATOM 903 N N . ASN A 1 121 ? 5.826 -4.535 1.310 1.00 85.00 121 ASN A N 1
ATOM 904 C CA . ASN A 1 121 ? 5.280 -3.711 0.238 1.00 85.00 121 ASN A CA 1
ATOM 905 C C . ASN A 1 121 ? 3.765 -3.871 0.165 1.00 85.00 121 ASN A C 1
ATOM 907 O O . ASN A 1 121 ? 3.205 -4.967 0.263 1.00 85.00 121 ASN A O 1
ATOM 911 N N . VAL A 1 122 ? 3.102 -2.742 -0.021 1.00 89.94 122 VAL A N 1
ATOM 912 C CA . VAL A 1 122 ? 1.665 -2.661 -0.197 1.00 89.94 122 VAL A CA 1
ATOM 913 C C . VAL A 1 122 ? 1.358 -1.855 -1.441 1.00 89.94 122 VAL A C 1
ATOM 915 O O . VAL A 1 122 ? 1.880 -0.758 -1.646 1.00 89.94 122 VAL A O 1
ATOM 918 N N . ASP A 1 123 ? 0.450 -2.384 -2.242 1.00 91.88 123 ASP A N 1
ATOM 919 C CA . ASP A 1 123 ? -0.112 -1.661 -3.367 1.00 91.88 123 ASP A CA 1
ATOM 920 C C . ASP A 1 123 ? -1.443 -1.047 -2.949 1.00 91.88 123 ASP A C 1
ATOM 922 O O . ASP A 1 123 ? -2.341 -1.739 -2.453 1.00 91.88 123 ASP A O 1
ATOM 926 N N . LEU A 1 124 ? -1.596 0.254 -3.188 1.00 92.62 124 LEU A N 1
ATOM 927 C CA . LEU A 1 124 ? -2.899 0.903 -3.127 1.00 92.62 124 LEU A CA 1
ATOM 928 C C . LEU A 1 124 ? -3.524 0.933 -4.514 1.00 92.62 124 LEU A C 1
ATOM 930 O O . LEU A 1 124 ? -2.888 1.325 -5.490 1.00 92.62 124 LEU A O 1
ATOM 934 N N . TYR A 1 125 ? -4.808 0.607 -4.588 1.00 92.75 125 TYR A N 1
ATOM 935 C CA . TYR A 1 125 ? -5.628 0.703 -5.790 1.00 92.75 125 TYR A CA 1
ATOM 936 C C . TYR A 1 125 ? -6.820 1.616 -5.518 1.00 92.75 125 TYR A C 1
ATOM 938 O O . TYR A 1 125 ? -7.363 1.654 -4.409 1.00 92.75 125 TYR A O 1
ATOM 946 N N . SER A 1 126 ? -7.273 2.343 -6.541 1.00 91.25 126 SER A N 1
ATOM 947 C CA . SER A 1 126 ? -8.569 3.017 -6.452 1.00 91.25 126 SER A CA 1
ATOM 948 C C . SER A 1 126 ? -9.677 1.980 -6.263 1.00 91.25 126 SER A C 1
ATOM 950 O O . SER A 1 126 ? -9.569 0.855 -6.745 1.00 91.25 126 SER A O 1
ATOM 952 N N . GLN A 1 127 ? -10.788 2.357 -5.626 1.00 88.50 127 GLN A N 1
ATOM 953 C CA . GLN A 1 127 ? -11.915 1.429 -5.464 1.00 88.50 127 GLN A CA 1
ATOM 954 C C . GLN A 1 127 ? -12.525 0.943 -6.784 1.00 88.50 127 GLN A C 1
ATOM 956 O O . GLN A 1 127 ? -13.156 -0.109 -6.825 1.00 88.50 127 GLN A O 1
ATOM 961 N N . THR A 1 128 ? -12.333 1.719 -7.848 1.00 86.44 128 THR A N 1
ATOM 962 C CA . THR A 1 128 ? -12.765 1.407 -9.211 1.00 86.44 128 THR A CA 1
ATOM 963 C C . THR A 1 128 ? -11.808 0.480 -9.956 1.00 86.44 128 THR A C 1
ATOM 965 O O . THR A 1 128 ? -12.182 -0.045 -11.001 1.00 86.44 128 THR A O 1
ATOM 968 N N . ALA A 1 129 ? -10.578 0.311 -9.465 1.00 85.50 129 ALA A N 1
ATOM 969 C CA . ALA A 1 129 ? -9.608 -0.604 -10.041 1.00 85.50 129 ALA A CA 1
ATOM 970 C C . ALA A 1 129 ? -9.809 -2.000 -9.450 1.00 85.50 129 ALA A C 1
ATOM 972 O O . ALA A 1 129 ? -10.083 -2.156 -8.259 1.00 85.50 129 ALA A O 1
ATOM 973 N N . ASP A 1 130 ? -9.658 -3.012 -10.299 1.00 80.44 130 ASP A N 1
ATOM 974 C CA . ASP A 1 130 ? -9.769 -4.404 -9.896 1.00 80.44 130 ASP A CA 1
ATOM 975 C C . ASP A 1 130 ? -8.373 -5.032 -9.776 1.00 80.44 130 ASP A C 1
ATOM 9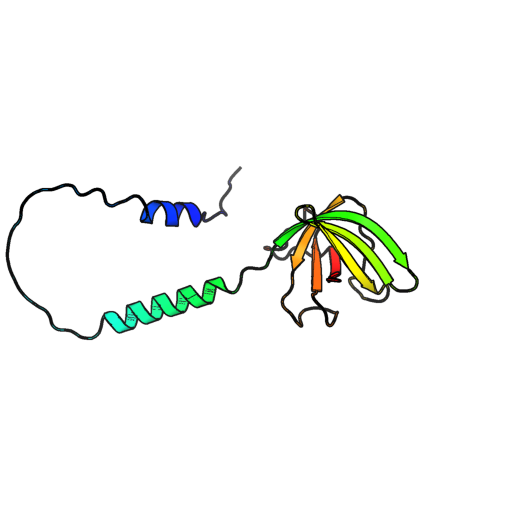77 O O . ASP A 1 130 ? -7.801 -5.421 -10.798 1.00 80.44 130 ASP A O 1
ATOM 981 N N . PRO A 1 131 ? -7.798 -5.127 -8.564 1.00 80.19 131 PRO A N 1
ATOM 982 C CA . PRO A 1 131 ? -6.468 -5.705 -8.377 1.00 80.19 131 PRO A CA 1
ATOM 983 C C . PRO A 1 131 ? -6.390 -7.187 -8.777 1.00 80.19 131 PRO A C 1
ATOM 985 O O . PRO A 1 131 ? -5.316 -7.667 -9.122 1.00 80.19 131 PRO A O 1
ATOM 988 N N . GLU A 1 132 ? -7.508 -7.917 -8.771 1.00 77.94 132 GLU A N 1
ATOM 989 C CA . GLU A 1 132 ? -7.539 -9.356 -9.067 1.00 77.94 132 GLU A CA 1
ATOM 990 C C . GLU A 1 132 ? -7.576 -9.623 -10.579 1.00 77.94 132 GLU A C 1
ATOM 992 O O . GLU A 1 132 ? -7.109 -10.660 -11.044 1.00 77.94 132 GLU A O 1
ATOM 997 N N . ASN A 1 133 ? -8.062 -8.656 -11.361 1.00 77.31 133 ASN A N 1
ATOM 998 C CA . ASN A 1 133 ? -8.154 -8.730 -12.822 1.00 77.31 133 ASN A CA 1
ATOM 999 C C . ASN A 1 133 ? -7.078 -7.892 -13.542 1.00 77.31 133 ASN A C 1
ATOM 1001 O O . ASN A 1 133 ? -7.280 -7.438 -14.670 1.00 77.31 133 ASN A O 1
ATOM 1005 N N . GLY A 1 134 ? -5.923 -7.677 -12.902 1.00 73.56 134 GLY A N 1
ATOM 1006 C CA . GLY A 1 134 ? -4.797 -6.949 -13.499 1.00 73.56 134 GLY A CA 1
ATOM 1007 C C . GLY A 1 134 ? -4.999 -5.432 -13.571 1.00 73.56 134 GLY A C 1
ATOM 1008 O O . GLY A 1 134 ? -4.373 -4.753 -14.390 1.00 73.56 134 GLY A O 1
ATOM 1009 N N . GLY A 1 135 ? -5.881 -4.886 -12.731 1.00 79.94 135 GLY A N 1
ATOM 1010 C CA . GLY A 1 135 ? -5.987 -3.453 -12.501 1.00 79.94 135 GLY A CA 1
ATOM 1011 C C . GLY A 1 135 ? -4.635 -2.876 -12.091 1.00 79.94 135 GLY A C 1
ATOM 1012 O O . GLY A 1 135 ? -3.832 -3.530 -11.434 1.00 79.94 135 GLY A O 1
ATOM 1013 N N . LYS A 1 136 ? -4.353 -1.644 -12.513 1.00 84.75 136 LYS A N 1
ATOM 1014 C CA . LYS A 1 136 ? -3.082 -0.990 -12.192 1.00 84.75 136 LYS A CA 1
ATOM 1015 C C . LYS A 1 136 ? -3.124 -0.426 -10.778 1.00 84.75 136 LYS A C 1
ATOM 1017 O O . LYS A 1 136 ? -4.075 0.283 -10.438 1.00 84.75 136 LYS A O 1
ATOM 1022 N N . ALA A 1 137 ? -2.074 -0.688 -10.002 1.00 87.31 137 ALA A N 1
ATOM 1023 C CA . ALA A 1 137 ? -1.867 -0.026 -8.723 1.00 87.31 137 ALA A CA 1
ATOM 1024 C C . ALA A 1 137 ? -1.813 1.493 -8.933 1.00 87.31 137 ALA A C 1
ATOM 1026 O O . ALA A 1 137 ? -1.223 1.998 -9.894 1.00 87.31 137 ALA A O 1
ATOM 1027 N N . PHE A 1 138 ? -2.465 2.228 -8.039 1.00 88.75 138 PHE A N 1
ATOM 1028 C CA . PHE A 1 138 ? -2.360 3.679 -7.975 1.00 88.75 138 PHE A CA 1
ATOM 1029 C C . PHE A 1 138 ? -0.948 4.085 -7.548 1.00 88.75 138 PHE A C 1
ATOM 1031 O O . PHE A 1 138 ? -0.364 4.988 -8.155 1.00 88.75 138 PHE A O 1
ATOM 1038 N N . ALA A 1 139 ? -0.423 3.418 -6.519 1.00 90.12 139 ALA A N 1
ATOM 1039 C CA . ALA A 1 139 ? 0.924 3.607 -6.008 1.00 90.12 139 ALA A CA 1
ATOM 1040 C C . ALA A 1 139 ? 1.354 2.431 -5.125 1.00 90.12 139 ALA A C 1
ATOM 1042 O O . ALA A 1 139 ? 0.511 1.734 -4.556 1.00 90.12 139 ALA A O 1
ATOM 1043 N N . GLU A 1 140 ? 2.666 2.273 -5.002 1.00 90.81 140 GLU A N 1
ATOM 1044 C CA . GLU A 1 140 ? 3.320 1.277 -4.161 1.00 90.81 140 GLU A CA 1
ATOM 1045 C C . GLU A 1 140 ? 3.956 1.970 -2.950 1.00 90.81 140 GLU A C 1
ATOM 1047 O O . GLU A 1 140 ? 4.648 2.988 -3.085 1.00 90.81 140 GLU A O 1
ATOM 1052 N N . TYR A 1 141 ? 3.725 1.412 -1.765 1.00 92.06 141 TYR A N 1
ATOM 1053 C CA . TYR A 1 141 ? 4.254 1.916 -0.505 1.00 92.06 141 TYR A CA 1
ATOM 1054 C C . TYR A 1 141 ? 4.891 0.800 0.307 1.00 92.06 141 TYR A C 1
ATOM 1056 O O . TYR A 1 141 ? 4.622 -0.383 0.136 1.00 92.06 141 TYR A O 1
ATOM 1064 N N . CYS A 1 142 ? 5.698 1.222 1.259 1.00 91.00 142 CYS A N 1
ATOM 1065 C CA . CYS A 1 142 ? 6.230 0.414 2.325 1.00 91.00 142 CYS A CA 1
ATOM 1066 C C . CYS A 1 142 ? 5.334 0.538 3.561 1.00 91.00 142 CYS A C 1
ATOM 1068 O O . CYS A 1 142 ? 5.063 1.656 4.005 1.00 91.00 142 CYS A O 1
ATOM 1070 N N . LEU A 1 143 ? 4.865 -0.578 4.119 1.00 90.56 143 LEU A N 1
ATOM 1071 C CA . LEU A 1 143 ? 4.136 -0.577 5.386 1.00 90.56 143 LEU A CA 1
ATOM 1072 C C . LEU A 1 143 ? 5.120 -0.465 6.559 1.00 90.56 143 LEU A C 1
ATOM 1074 O O . LEU A 1 143 ? 5.945 -1.354 6.771 1.00 90.56 143 LEU A O 1
ATOM 1078 N N . ASN A 1 144 ? 4.988 0.598 7.352 1.00 83.44 144 ASN A N 1
ATOM 1079 C CA . ASN A 1 144 ? 5.698 0.734 8.618 1.00 83.44 144 ASN A CA 1
ATOM 1080 C C . ASN A 1 144 ? 4.868 0.105 9.737 1.00 83.44 144 ASN A C 1
ATOM 1082 O O . ASN A 1 144 ? 3.986 0.743 10.317 1.00 83.44 144 ASN A O 1
ATOM 1086 N N . GLU A 1 145 ? 5.165 -1.148 10.062 1.00 68.50 145 GLU A N 1
ATOM 1087 C CA . GLU A 1 145 ? 4.724 -1.747 11.320 1.00 68.50 145 GLU A CA 1
ATOM 1088 C C . GLU A 1 145 ? 5.690 -1.289 12.423 1.00 68.50 145 GLU A C 1
ATOM 1090 O O . GLU A 1 145 ? 6.865 -1.657 12.417 1.00 68.50 145 GLU A O 1
ATOM 1095 N N . LYS A 1 146 ? 5.217 -0.420 13.323 1.00 55.25 146 LYS A N 1
ATOM 1096 C CA . LYS A 1 146 ? 5.926 -0.083 14.567 1.00 55.25 146 LYS A CA 1
ATOM 1097 C C . LYS A 1 146 ? 5.652 -1.119 15.648 1.00 55.25 146 LYS A C 1
ATOM 1099 O O . LYS A 1 146 ? 4.493 -1.587 15.720 1.00 55.25 146 LYS A O 1
#